Protein AF-A0A839JWJ7-F1 (afdb_monomer)

Sequence (108 aa):
MMNTIVTEKMMPFKELEKKIFDYVCEMGRIMTQVILESYDEQLQETRNKKELRCKGTRQTTIKTIMGEVEYSRNVYETKDESGRKAWVYLLDHLRCKEKAIERLQSRK

Radius of gyration: 23.2 Å; Cα contacts (8 Å, |Δi|>4): 96; chains: 1; bounding box: 58×42×74 Å

Nearest PDB structures (foldseek):
  4ijx-assembly3_A  TM=3.969E-01  e=1.322E+00  Homo sapiens
  7ssl-assembly1_J  TM=4.665E-01  e=1.698E+00  Escherichia coli K-12
  2kig-assembly1_A  TM=5.357E-01  e=4.073E+00  Mus musculus
  4rnd-assembly1_C  TM=2.280E-01  e=1.924E+00  Saccharomyces cerevisiae S288C
  8t9s-assembly1_A  TM=2.332E-01  e=2.048E+00  Mycobacterium phage Phaedrus

pLDDT: mean 73.03, std 16.01, range [35.25, 90.69]

Mean predicted aligned error: 12.22 Å

Foldseek 3Di:
DCPPPPPPVPPPVVVVVVVVLLVVLVVVLVVVQVVLQVVLVVCVVPDDCVFWPWDDKDWDWDQDPSGIHIHIHTWTWGADPVRDTDIDGVSVVVVVVVVVVVVVVVVD

Structure (mmCIF, N/CA/C/O backbone):
data_AF-A0A839JWJ7-F1
#
_entry.id   AF-A0A839JWJ7-F1
#
loop_
_atom_site.group_PDB
_atom_site.id
_atom_site.type_symbol
_atom_site.label_atom_id
_atom_site.label_alt_id
_atom_site.label_comp_id
_atom_site.label_asym_id
_atom_site.label_entity_id
_atom_site.label_seq_id
_atom_site.pdbx_PDB_ins_code
_atom_site.Cartn_x
_atom_site.Cartn_y
_atom_site.Cartn_z
_atom_site.occupancy
_atom_site.B_iso_or_equiv
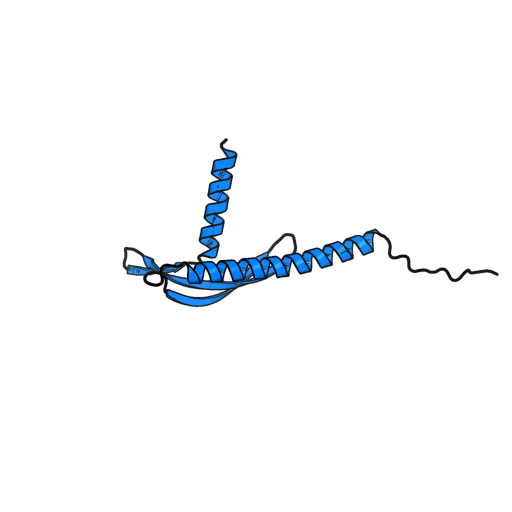_atom_site.auth_seq_id
_atom_site.auth_comp_id
_atom_site.auth_asym_id
_atom_site.auth_atom_id
_atom_site.pdbx_PDB_model_num
ATOM 1 N N . MET A 1 1 ? 35.246 -9.110 -52.305 1.00 43.81 1 MET A N 1
ATOM 2 C CA . MET A 1 1 ? 35.081 -9.749 -50.984 1.00 43.81 1 MET A CA 1
ATOM 3 C C . MET A 1 1 ? 35.648 -8.815 -49.939 1.00 43.81 1 MET A C 1
ATOM 5 O O . MET A 1 1 ? 36.830 -8.533 -50.009 1.00 43.81 1 MET A O 1
ATOM 9 N N . MET A 1 2 ? 34.798 -8.324 -49.044 1.00 36.56 2 MET A N 1
ATOM 10 C CA . MET A 1 2 ? 35.084 -7.961 -47.650 1.00 36.56 2 MET A CA 1
ATOM 11 C C . MET A 1 2 ? 33.718 -7.579 -47.080 1.00 36.56 2 MET A C 1
ATOM 13 O O . MET A 1 2 ? 33.371 -6.413 -46.945 1.00 36.56 2 MET A O 1
ATOM 17 N N . ASN A 1 3 ? 32.895 -8.604 -46.848 1.00 44.03 3 ASN A N 1
ATOM 18 C CA . ASN A 1 3 ? 31.740 -8.473 -45.973 1.00 44.03 3 ASN A CA 1
ATOM 19 C C . ASN A 1 3 ? 32.332 -8.374 -44.573 1.00 44.03 3 ASN A C 1
ATOM 21 O O . ASN A 1 3 ? 32.542 -9.389 -43.912 1.00 44.03 3 ASN A O 1
ATOM 25 N N . THR A 1 4 ? 32.752 -7.169 -44.194 1.00 48.03 4 THR A N 1
ATOM 26 C CA . THR A 1 4 ? 33.286 -6.907 -42.869 1.00 48.03 4 THR A CA 1
ATOM 27 C C . THR A 1 4 ? 32.172 -7.199 -41.885 1.00 48.03 4 THR A C 1
ATOM 29 O O . THR A 1 4 ? 31.104 -6.590 -41.890 1.00 48.03 4 THR A O 1
ATOM 32 N N . ILE A 1 5 ? 32.456 -8.218 -41.093 1.00 53.16 5 ILE A N 1
ATOM 33 C CA . ILE A 1 5 ? 31.709 -8.780 -39.984 1.00 53.16 5 ILE A CA 1
ATOM 34 C C . ILE A 1 5 ? 31.651 -7.720 -38.876 1.00 53.16 5 ILE A C 1
ATOM 36 O O . ILE A 1 5 ? 32.275 -7.840 -37.834 1.00 53.16 5 ILE A O 1
ATOM 40 N N . VAL A 1 6 ? 30.949 -6.622 -39.135 1.00 47.50 6 VAL A N 1
ATOM 41 C CA . VAL A 1 6 ? 30.579 -5.626 -38.127 1.00 47.50 6 VAL A CA 1
ATOM 42 C C . VAL A 1 6 ? 29.071 -5.444 -38.205 1.00 47.50 6 VAL A C 1
ATOM 44 O O . VAL A 1 6 ? 28.525 -4.350 -38.204 1.00 47.50 6 VAL A O 1
ATOM 47 N N . THR A 1 7 ? 28.355 -6.566 -38.235 1.00 45.56 7 THR A N 1
ATOM 48 C CA . THR A 1 7 ? 27.030 -6.646 -37.619 1.00 45.56 7 THR A CA 1
ATOM 49 C C . THR A 1 7 ? 27.208 -6.603 -36.102 1.00 45.56 7 THR A C 1
ATOM 51 O O . THR A 1 7 ? 26.799 -7.517 -35.385 1.00 45.56 7 THR A O 1
ATOM 54 N N . GLU A 1 8 ? 27.861 -5.557 -35.594 1.00 51.94 8 GLU A N 1
ATOM 55 C CA . GLU A 1 8 ? 27.608 -5.117 -34.237 1.00 51.94 8 GLU A CA 1
ATOM 56 C C . GLU A 1 8 ? 26.129 -4.757 -34.238 1.00 51.94 8 GLU A C 1
ATOM 58 O O . GLU A 1 8 ? 25.700 -3.807 -34.891 1.00 51.94 8 GLU A O 1
ATOM 63 N N . LYS A 1 9 ? 25.324 -5.598 -33.587 1.00 58.56 9 LYS A N 1
ATOM 64 C CA . LYS A 1 9 ? 23.952 -5.287 -33.196 1.00 58.56 9 LYS A CA 1
ATOM 65 C C . LYS A 1 9 ? 24.014 -4.077 -32.269 1.00 58.56 9 LYS A C 1
ATOM 67 O O . LYS A 1 9 ? 23.924 -4.206 -31.052 1.00 58.56 9 LYS A O 1
ATOM 72 N N . MET A 1 10 ? 24.244 -2.908 -32.847 1.00 57.22 10 MET A N 1
ATOM 73 C CA . MET A 1 10 ? 24.211 -1.636 -32.169 1.00 57.22 10 MET A CA 1
ATOM 74 C C . MET A 1 10 ? 22.745 -1.446 -31.822 1.00 57.22 10 MET A C 1
ATOM 76 O O . MET A 1 10 ? 21.931 -1.142 -32.695 1.00 57.22 10 MET A O 1
ATOM 80 N N . MET A 1 11 ? 22.376 -1.778 -30.581 1.00 60.56 11 MET A N 1
ATOM 81 C CA . MET A 1 11 ? 20.998 -1.600 -30.152 1.00 60.56 11 MET A CA 1
ATOM 82 C C . MET A 1 11 ? 20.641 -0.134 -30.398 1.00 60.56 11 MET A C 1
ATOM 84 O O . MET A 1 11 ? 21.361 0.748 -29.917 1.00 60.56 11 MET A O 1
ATOM 88 N N . PRO A 1 12 ? 19.587 0.148 -31.178 1.00 78.88 12 PRO A N 1
ATOM 89 C CA . PRO A 1 12 ? 19.226 1.517 -31.484 1.00 78.88 12 PRO A CA 1
ATOM 90 C C . PRO A 1 12 ? 18.956 2.247 -30.168 1.00 78.88 12 PRO A C 1
ATOM 92 O O . PRO A 1 12 ? 18.326 1.699 -29.265 1.00 78.88 12 PRO A O 1
ATOM 95 N N . PHE A 1 13 ? 19.417 3.493 -30.055 1.00 77.44 13 PHE A N 1
ATOM 96 C CA . PHE A 1 13 ? 19.322 4.279 -28.818 1.00 77.44 13 PHE A CA 1
ATOM 97 C C . PHE A 1 13 ? 17.896 4.307 -28.231 1.00 77.44 13 PHE A C 1
ATOM 99 O O . PHE A 1 13 ? 17.723 4.241 -27.022 1.00 77.44 13 PHE A O 1
ATOM 106 N N . LYS A 1 14 ? 16.868 4.273 -29.091 1.00 80.25 14 LYS A N 1
ATOM 107 C CA . LYS A 1 14 ? 15.449 4.172 -28.705 1.00 80.25 14 LYS A CA 1
ATOM 108 C C . LYS A 1 14 ? 15.088 2.885 -27.949 1.00 80.25 14 LYS A C 1
ATOM 110 O O . LYS A 1 14 ? 14.199 2.904 -27.107 1.00 80.25 14 LYS A O 1
ATOM 115 N N . GLU A 1 15 ? 15.716 1.755 -28.265 1.00 85.00 15 GLU A N 1
ATOM 116 C CA . GLU A 1 15 ? 15.510 0.500 -27.526 1.00 85.00 15 GLU A CA 1
ATOM 117 C C . GLU A 1 15 ? 16.229 0.521 -26.181 1.00 85.00 15 GLU A C 1
ATOM 119 O O . GLU A 1 15 ?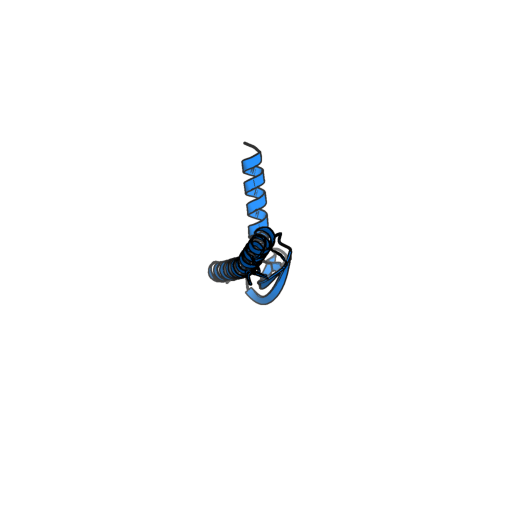 15.701 0.013 -25.194 1.00 85.00 15 GLU A O 1
ATOM 124 N N . LEU A 1 16 ? 17.414 1.130 -26.133 1.00 85.19 16 LEU A N 1
ATOM 125 C CA . LEU A 1 16 ? 18.149 1.332 -24.890 1.00 85.19 16 LEU A CA 1
ATOM 126 C C . LEU A 1 16 ? 17.381 2.267 -23.942 1.00 85.19 16 LEU A C 1
ATOM 128 O O . LEU A 1 16 ? 17.216 1.937 -22.773 1.00 85.19 16 LEU A O 1
ATOM 132 N N . GLU A 1 17 ? 16.831 3.366 -24.456 1.00 84.94 17 GLU A N 1
ATOM 133 C CA . GLU A 1 17 ? 15.989 4.298 -23.700 1.00 84.94 17 GLU A CA 1
ATOM 134 C C . GLU A 1 17 ? 14.737 3.616 -23.133 1.00 84.94 17 GLU A C 1
ATOM 136 O O . GLU A 1 17 ? 14.456 3.757 -21.945 1.00 84.94 17 GLU A O 1
ATOM 141 N N . LYS A 1 18 ? 14.028 2.809 -23.937 1.00 88.81 18 LYS A N 1
ATOM 142 C CA . LYS A 1 18 ? 12.877 2.026 -23.456 1.00 88.81 18 LYS A CA 1
ATOM 143 C C . LYS A 1 18 ? 13.260 1.067 -22.334 1.00 88.81 18 LYS A C 1
ATOM 145 O O . LYS A 1 18 ? 12.590 1.045 -21.313 1.00 88.81 18 LYS A O 1
ATOM 150 N N . LYS A 1 19 ? 14.368 0.333 -22.481 1.00 88.62 19 LYS A N 1
ATOM 151 C CA . LYS A 1 19 ? 14.848 -0.583 -21.434 1.00 88.62 19 LYS A CA 1
ATOM 152 C C . LYS A 1 19 ? 15.211 0.147 -20.144 1.00 88.62 19 LYS A C 1
ATOM 154 O O . LYS A 1 19 ? 14.903 -0.345 -19.065 1.00 88.62 19 LYS A O 1
ATOM 159 N N . ILE A 1 20 ? 15.852 1.312 -20.245 1.00 89.00 20 ILE A N 1
ATOM 160 C CA . ILE A 1 20 ? 16.158 2.145 -19.076 1.00 89.00 20 ILE A CA 1
ATOM 161 C C . ILE A 1 20 ? 14.863 2.634 -18.426 1.00 89.00 20 ILE A C 1
ATOM 163 O O . ILE A 1 20 ? 14.731 2.559 -17.208 1.00 89.00 20 ILE A O 1
ATOM 167 N N . PHE A 1 21 ? 13.899 3.100 -19.220 1.00 88.69 21 PHE A N 1
ATOM 168 C CA . PHE A 1 21 ? 12.611 3.562 -18.715 1.00 88.69 21 PHE A CA 1
ATOM 169 C C . PHE A 1 21 ? 11.836 2.447 -18.005 1.00 88.69 21 PHE A C 1
ATOM 171 O O . PHE A 1 21 ? 11.351 2.664 -16.895 1.00 88.69 21 PHE A O 1
ATOM 178 N N . ASP A 1 22 ? 11.765 1.256 -18.601 1.00 89.81 22 ASP A N 1
ATOM 179 C CA . ASP A 1 22 ? 11.103 0.091 -18.010 1.00 89.81 22 ASP A CA 1
ATOM 180 C C . ASP A 1 22 ? 11.763 -0.288 -16.677 1.00 89.81 22 ASP A C 1
ATOM 182 O O . ASP A 1 22 ? 11.072 -0.456 -15.673 1.00 89.81 22 ASP A O 1
ATOM 186 N N . TYR A 1 23 ? 13.098 -0.302 -16.629 1.00 90.69 23 TYR A N 1
ATOM 187 C CA . TYR A 1 23 ? 13.854 -0.579 -15.407 1.00 90.69 23 TYR A CA 1
ATOM 188 C C . TYR A 1 23 ? 13.601 0.464 -14.308 1.00 90.69 23 TYR A C 1
ATOM 190 O O . TYR A 1 23 ? 13.392 0.123 -13.143 1.00 90.69 23 TYR A O 1
ATOM 198 N N . VAL A 1 24 ? 13.568 1.752 -14.662 1.00 90.25 24 VAL A N 1
ATOM 199 C CA . VAL A 1 24 ? 13.234 2.827 -13.713 1.00 90.25 24 VAL A CA 1
ATOM 200 C C . VAL A 1 24 ? 11.789 2.701 -13.233 1.00 90.25 24 VAL A C 1
ATOM 202 O O . VAL A 1 24 ? 11.528 2.905 -12.050 1.00 90.25 24 VAL A O 1
ATOM 205 N N . CYS A 1 25 ? 10.852 2.330 -14.108 1.00 89.56 25 CYS A N 1
ATOM 206 C CA . CYS A 1 25 ? 9.461 2.102 -13.727 1.00 89.56 25 CYS A CA 1
ATOM 207 C C . CYS A 1 25 ? 9.319 0.920 -12.766 1.00 89.56 25 CYS A C 1
ATOM 209 O O . CYS A 1 25 ? 8.592 1.036 -11.782 1.00 89.56 25 CYS A O 1
ATOM 211 N N . GLU A 1 26 ? 10.023 -0.188 -12.997 1.00 89.75 26 GLU A N 1
ATOM 212 C CA . GLU A 1 26 ? 10.053 -1.331 -12.077 1.00 89.75 26 GLU A CA 1
ATOM 213 C C . GLU A 1 26 ? 10.596 -0.931 -10.702 1.00 89.75 26 GLU A C 1
ATOM 215 O O . GLU A 1 26 ? 9.942 -1.165 -9.682 1.00 89.75 26 GLU A O 1
ATOM 220 N N . MET A 1 27 ? 11.735 -0.236 -10.668 1.00 89.69 27 MET A N 1
ATOM 221 C CA . MET A 1 27 ? 12.306 0.282 -9.423 1.00 89.69 27 MET A CA 1
ATOM 222 C C . MET A 1 27 ? 11.363 1.269 -8.728 1.00 89.69 27 MET A C 1
ATOM 224 O O . MET A 1 27 ? 11.207 1.225 -7.508 1.00 89.69 27 MET A O 1
ATOM 228 N N . GLY A 1 28 ? 10.689 2.125 -9.496 1.00 87.62 28 GLY A N 1
ATOM 229 C CA . GLY A 1 28 ? 9.695 3.068 -8.998 1.00 87.62 28 GLY A CA 1
ATOM 230 C C . GLY A 1 28 ? 8.488 2.374 -8.367 1.00 87.62 28 GLY A C 1
ATOM 231 O O . GLY A 1 28 ? 8.027 2.807 -7.311 1.00 87.62 28 GLY A O 1
ATOM 232 N N . ARG A 1 29 ? 8.009 1.264 -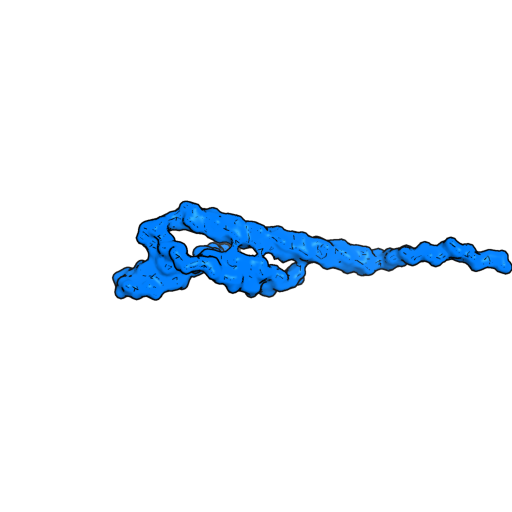8.946 1.00 89.00 29 ARG A N 1
ATOM 233 C CA . ARG A 1 29 ? 6.925 0.449 -8.365 1.00 89.00 29 ARG A CA 1
ATOM 234 C C . ARG A 1 29 ? 7.336 -0.147 -7.023 1.00 89.00 29 ARG A C 1
ATOM 236 O O . ARG A 1 29 ? 6.599 0.015 -6.053 1.00 89.00 29 ARG A O 1
ATOM 243 N N . ILE A 1 30 ? 8.517 -0.766 -6.957 1.00 88.75 30 ILE A N 1
ATOM 244 C CA . ILE A 1 30 ? 9.047 -1.367 -5.722 1.00 88.75 30 ILE A CA 1
ATOM 245 C C . ILE A 1 30 ? 9.227 -0.291 -4.649 1.00 88.75 30 ILE A C 1
ATOM 247 O O . ILE A 1 30 ? 8.768 -0.448 -3.521 1.00 88.75 30 ILE A O 1
ATOM 251 N N . MET A 1 31 ? 9.844 0.837 -5.003 1.00 88.50 31 MET A N 1
ATOM 252 C CA . MET A 1 31 ? 10.052 1.942 -4.072 1.00 88.50 31 MET A CA 1
ATOM 253 C C . MET A 1 31 ? 8.719 2.506 -3.567 1.00 88.50 31 MET A C 1
ATOM 255 O O . MET A 1 31 ? 8.571 2.743 -2.373 1.00 88.50 31 MET A O 1
ATOM 259 N N . THR A 1 32 ? 7.726 2.659 -4.446 1.00 85.38 32 THR A N 1
ATOM 260 C CA . THR A 1 32 ? 6.383 3.119 -4.064 1.00 85.38 32 THR A CA 1
ATOM 261 C C . THR A 1 32 ? 5.716 2.142 -3.099 1.00 85.38 32 THR A C 1
ATOM 263 O O . THR A 1 32 ? 5.147 2.580 -2.103 1.00 85.38 32 THR A O 1
ATOM 266 N N . GLN A 1 33 ? 5.812 0.833 -3.348 1.00 87.94 33 GLN A N 1
ATOM 267 C CA . GLN A 1 33 ? 5.298 -0.188 -2.435 1.00 87.94 33 GLN A CA 1
ATOM 268 C C . GLN A 1 33 ? 5.946 -0.072 -1.050 1.00 87.94 33 GLN A C 1
ATOM 270 O O . GLN A 1 33 ? 5.234 0.059 -0.058 1.00 87.94 33 GLN A O 1
ATOM 275 N N . VAL A 1 34 ? 7.282 -0.050 -0.983 1.00 87.94 34 VAL A N 1
ATOM 276 C CA . VAL A 1 34 ? 8.031 0.035 0.283 1.00 87.94 34 VAL A CA 1
ATOM 277 C C . VAL A 1 34 ? 7.693 1.317 1.042 1.00 87.94 34 VAL A C 1
ATOM 279 O O . VAL A 1 34 ? 7.488 1.297 2.255 1.00 87.94 34 VAL A O 1
ATOM 282 N N . ILE A 1 35 ? 7.594 2.445 0.339 1.00 86.81 35 ILE A N 1
ATOM 283 C CA . ILE A 1 35 ? 7.209 3.718 0.946 1.00 86.81 35 ILE A CA 1
ATOM 284 C C . ILE A 1 35 ? 5.785 3.626 1.513 1.00 86.81 35 ILE A C 1
ATOM 286 O O . ILE A 1 35 ? 5.565 4.020 2.654 1.00 86.81 35 ILE A O 1
ATOM 290 N N . LEU A 1 36 ? 4.823 3.072 0.769 1.00 85.06 36 LEU A N 1
ATOM 291 C CA . LEU A 1 36 ? 3.440 2.939 1.243 1.00 85.06 36 LEU A CA 1
ATOM 292 C C . LEU A 1 36 ? 3.329 2.013 2.460 1.00 85.06 36 LEU A C 1
ATOM 294 O O . LEU A 1 36 ? 2.620 2.350 3.406 1.00 85.06 36 LEU A O 1
ATOM 298 N N . GLU A 1 37 ? 4.031 0.880 2.450 1.00 85.19 37 GLU A N 1
ATOM 299 C CA . GLU A 1 37 ? 4.038 -0.076 3.562 1.00 85.19 37 GLU A CA 1
ATOM 300 C C . GLU A 1 37 ? 4.728 0.515 4.799 1.00 85.19 37 GLU A C 1
ATOM 302 O O . GLU A 1 37 ? 4.163 0.474 5.890 1.00 85.19 37 GLU A O 1
ATOM 307 N N . SER A 1 38 ? 5.877 1.177 4.636 1.00 84.56 38 SER A N 1
ATOM 308 C CA . SER A 1 38 ? 6.565 1.842 5.755 1.00 84.56 38 SER A CA 1
ATOM 309 C C . SER A 1 38 ? 5.765 3.010 6.343 1.00 84.56 38 SER A C 1
ATOM 311 O O . SER A 1 38 ? 5.759 3.203 7.559 1.00 84.56 38 SER A O 1
ATOM 313 N N . TYR A 1 39 ? 5.039 3.775 5.520 1.00 83.44 39 TYR A N 1
ATOM 314 C CA . TYR A 1 39 ? 4.102 4.780 6.026 1.00 83.44 39 TYR A CA 1
ATOM 315 C C . TYR A 1 39 ? 2.965 4.139 6.826 1.00 83.44 39 TYR A C 1
ATOM 317 O O . TYR A 1 39 ? 2.573 4.676 7.864 1.00 83.44 39 TYR A O 1
ATOM 325 N N . ASP A 1 40 ? 2.432 3.004 6.370 1.00 81.88 40 ASP A N 1
ATOM 326 C CA . ASP A 1 40 ? 1.379 2.279 7.081 1.00 81.88 40 ASP A CA 1
ATOM 327 C C . ASP A 1 40 ? 1.872 1.719 8.429 1.00 81.88 40 ASP A C 1
ATOM 329 O O . ASP A 1 40 ? 1.148 1.793 9.426 1.00 81.88 40 ASP A O 1
ATOM 333 N N . GLU A 1 41 ? 3.124 1.255 8.501 1.00 81.88 41 GLU A N 1
ATOM 334 C CA . GLU A 1 41 ? 3.790 0.850 9.747 1.00 81.88 41 GLU A CA 1
ATOM 335 C C . GLU A 1 41 ? 3.981 2.026 10.711 1.00 81.88 41 GLU A C 1
ATOM 337 O O . GLU A 1 41 ? 3.605 1.939 11.882 1.00 81.88 41 GLU A O 1
ATOM 342 N N . GLN A 1 42 ? 4.478 3.168 10.231 1.00 83.19 42 GLN A N 1
ATOM 343 C CA . GLN A 1 42 ? 4.617 4.372 11.059 1.00 83.19 42 GLN A CA 1
ATOM 344 C C . GLN A 1 42 ? 3.264 4.839 11.608 1.00 83.19 42 GLN A C 1
ATOM 346 O O . GLN A 1 42 ? 3.151 5.227 12.776 1.00 83.19 42 GLN A O 1
ATOM 351 N N . LEU A 1 43 ? 2.208 4.767 10.794 1.00 81.12 43 LEU A N 1
ATOM 352 C CA . LEU A 1 43 ? 0.837 5.027 11.231 1.00 81.12 43 LEU A CA 1
ATOM 353 C C . LEU A 1 43 ? 0.378 4.007 12.281 1.00 81.12 43 LEU A C 1
ATOM 355 O O . LEU A 1 43 ? -0.288 4.379 13.247 1.00 81.12 43 LEU A O 1
ATOM 359 N N . GLN A 1 44 ? 0.754 2.734 12.143 1.00 77.88 44 GLN A N 1
ATOM 360 C CA . GLN A 1 44 ? 0.460 1.695 13.129 1.00 77.88 44 GLN A CA 1
ATOM 361 C C . GLN A 1 44 ? 1.133 1.957 14.484 1.00 77.88 44 GLN A C 1
ATOM 363 O O . GLN A 1 44 ? 0.554 1.619 15.526 1.00 77.88 44 GLN A O 1
ATOM 368 N N . GLU A 1 45 ? 2.338 2.523 14.485 1.00 78.50 45 GLU A N 1
ATOM 369 C CA . GLU A 1 45 ? 3.080 2.864 15.700 1.00 78.50 45 GLU A CA 1
ATOM 370 C C . GLU A 1 45 ? 2.548 4.129 16.373 1.00 78.50 45 GLU A C 1
ATOM 372 O O . GLU A 1 45 ? 2.333 4.137 17.588 1.00 78.50 45 GLU A O 1
ATOM 377 N N . THR A 1 46 ? 2.285 5.173 15.584 1.00 75.38 46 THR A N 1
ATOM 378 C CA . THR A 1 46 ? 1.833 6.487 16.071 1.00 75.38 46 THR A CA 1
ATOM 379 C C . THR A 1 46 ? 0.341 6.547 16.402 1.00 75.38 46 THR A C 1
ATOM 381 O O . THR A 1 46 ? -0.107 7.500 17.043 1.00 75.38 46 THR A O 1
ATOM 384 N N . ARG A 1 47 ? -0.457 5.542 16.012 1.00 71.06 47 ARG A N 1
ATOM 385 C CA . ARG A 1 47 ? -1.901 5.525 16.294 1.00 71.06 47 ARG A CA 1
ATOM 386 C C . ARG A 1 47 ? -2.228 5.515 17.787 1.00 71.06 47 ARG A C 1
ATOM 388 O O . ARG A 1 47 ? -1.549 4.908 18.620 1.00 71.06 47 ARG A O 1
ATOM 395 N N . ASN A 1 48 ? -3.419 6.024 18.090 1.00 73.31 48 ASN A N 1
ATOM 396 C CA . ASN A 1 48 ? -4.038 5.851 19.393 1.00 73.31 48 ASN A CA 1
ATOM 397 C C . ASN A 1 48 ? -4.546 4.404 19.571 1.00 73.31 48 ASN A C 1
ATOM 399 O O . ASN A 1 48 ? -5.662 4.063 19.175 1.00 73.31 48 ASN A O 1
ATOM 403 N N . LYS A 1 49 ? -3.727 3.536 20.183 1.00 71.50 49 LYS A N 1
ATOM 404 C CA . LYS A 1 49 ? -4.028 2.103 20.411 1.00 71.50 49 LYS A CA 1
ATOM 405 C C . LYS A 1 49 ? -5.313 1.852 21.218 1.00 71.50 49 LYS A C 1
ATOM 407 O O . LYS A 1 49 ? -5.833 0.740 21.185 1.00 71.50 49 LYS A O 1
ATOM 412 N N . LYS A 1 50 ? -5.813 2.859 21.946 1.00 69.31 50 LYS A N 1
ATOM 413 C CA . LYS A 1 50 ? -7.061 2.775 22.723 1.00 69.31 50 LYS A CA 1
ATOM 414 C C . LYS A 1 50 ? -8.311 2.843 21.844 1.00 69.31 50 LYS A C 1
ATOM 416 O O . LYS A 1 50 ? -9.309 2.208 22.167 1.00 69.31 50 LYS A O 1
ATOM 421 N N . GLU A 1 51 ? -8.244 3.590 20.747 1.00 69.69 51 GLU A N 1
ATOM 422 C CA . GLU A 1 51 ? -9.389 3.864 19.872 1.00 69.69 51 GLU A CA 1
ATOM 423 C C . GLU A 1 51 ? -9.328 3.049 18.578 1.00 69.69 51 GLU A C 1
ATOM 425 O O . GLU A 1 51 ? -10.359 2.612 18.076 1.00 69.69 51 GLU A O 1
ATOM 430 N N . LEU A 1 52 ? -8.119 2.785 18.067 1.00 71.19 52 LEU A N 1
ATOM 431 C CA . LEU A 1 52 ? -7.896 2.145 16.771 1.00 71.19 52 LEU A CA 1
ATOM 432 C C . LEU A 1 52 ? -7.336 0.731 16.934 1.00 71.19 52 LEU A C 1
ATOM 434 O O . LEU A 1 52 ? -6.117 0.522 16.978 1.00 71.19 52 LEU A O 1
ATOM 438 N N . ARG A 1 53 ? -8.223 -0.270 16.969 1.00 76.06 53 ARG A N 1
ATOM 439 C CA . ARG A 1 53 ? -7.827 -1.682 17.066 1.00 76.06 53 ARG A CA 1
ATOM 440 C C . ARG A 1 53 ? -7.458 -2.233 15.686 1.00 76.06 53 ARG A C 1
ATOM 442 O O . ARG A 1 53 ? -8.269 -2.191 14.765 1.00 76.06 53 ARG A O 1
ATOM 449 N N . CYS A 1 54 ? -6.252 -2.795 15.543 1.00 77.50 54 CYS A N 1
ATOM 450 C CA . CYS A 1 54 ? -5.868 -3.522 14.321 1.00 77.50 54 CYS A CA 1
ATOM 451 C C . CYS A 1 54 ? -6.736 -4.767 14.170 1.00 77.50 54 CYS A C 1
ATOM 453 O O . CYS A 1 54 ? -6.846 -5.561 15.108 1.00 77.50 54 CYS A O 1
ATOM 455 N N . LYS A 1 55 ? -7.309 -4.949 12.984 1.00 80.00 55 LYS A N 1
ATOM 456 C CA . LYS A 1 55 ? -8.154 -6.104 12.670 1.00 80.00 55 LYS A CA 1
ATOM 457 C C . LYS A 1 55 ? -7.566 -7.025 11.611 1.00 80.00 55 LYS A C 1
ATOM 459 O O . LYS A 1 55 ? -7.947 -8.191 11.579 1.00 80.00 55 LYS A O 1
ATOM 464 N N . GLY A 1 56 ? -6.629 -6.528 10.812 1.00 81.25 56 GLY A N 1
ATOM 465 C CA . GLY A 1 56 ? -5.873 -7.314 9.847 1.00 81.25 56 GLY A CA 1
ATOM 466 C C . GLY A 1 56 ? -5.240 -6.434 8.778 1.00 81.25 56 GLY A C 1
ATOM 467 O O . GLY A 1 56 ? -5.423 -5.215 8.775 1.00 81.25 56 GLY A O 1
ATOM 468 N N . THR A 1 57 ? -4.531 -7.080 7.865 1.00 83.38 57 THR A N 1
ATOM 469 C CA . THR A 1 57 ? -3.984 -6.479 6.652 1.00 83.38 57 THR A CA 1
ATOM 470 C C . THR A 1 57 ? -4.900 -6.777 5.470 1.00 83.38 57 THR A C 1
ATOM 472 O O . THR A 1 57 ? -5.576 -7.807 5.416 1.00 83.38 57 THR A O 1
ATOM 475 N N . ARG A 1 58 ? -4.951 -5.857 4.510 1.00 85.06 58 ARG A N 1
ATOM 476 C CA . ARG A 1 58 ? -5.665 -6.030 3.249 1.00 85.06 58 ARG A CA 1
ATOM 477 C C . ARG A 1 58 ? -4.753 -5.616 2.107 1.00 85.06 58 ARG A C 1
ATOM 479 O O . ARG A 1 58 ? -4.190 -4.525 2.135 1.00 85.06 58 ARG A O 1
ATOM 486 N N . GLN A 1 59 ? -4.644 -6.470 1.097 1.00 86.38 59 GLN A N 1
ATOM 487 C CA . GLN A 1 59 ? -3.926 -6.136 -0.129 1.00 86.38 59 GLN A CA 1
ATOM 488 C C . GLN A 1 59 ? -4.751 -5.164 -0.973 1.00 86.38 59 GLN A C 1
ATOM 490 O O . GLN A 1 59 ? -5.985 -5.227 -1.015 1.00 86.38 59 GLN A O 1
ATOM 495 N N . THR A 1 60 ? -4.087 -4.199 -1.593 1.00 84.88 60 THR A N 1
ATOM 496 C CA . THR A 1 60 ? -4.705 -3.222 -2.488 1.00 84.88 60 THR A CA 1
ATOM 497 C C . THR A 1 60 ? -3.750 -2.917 -3.632 1.00 84.88 60 THR A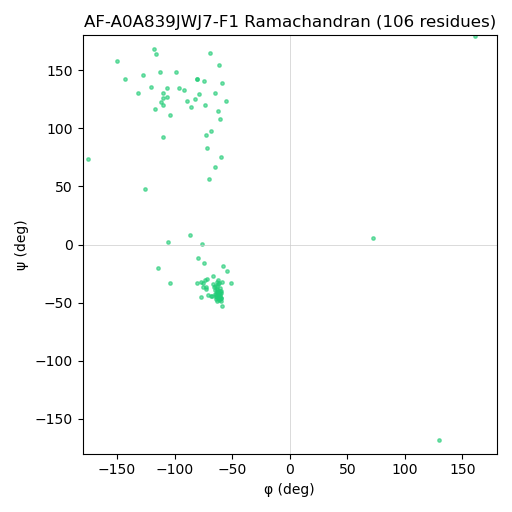 C 1
ATOM 499 O O . THR A 1 60 ? -2.543 -2.825 -3.436 1.00 84.88 60 THR A O 1
ATOM 502 N N . THR A 1 61 ? -4.312 -2.733 -4.822 1.00 86.75 61 THR A N 1
ATOM 503 C CA . THR A 1 61 ? -3.559 -2.390 -6.028 1.00 86.75 61 THR A CA 1
ATOM 504 C C . THR A 1 61 ? -3.872 -0.950 -6.418 1.00 86.75 61 THR A C 1
ATOM 506 O O . THR A 1 61 ? -5.042 -0.585 -6.566 1.00 86.75 61 THR A O 1
ATOM 509 N N . ILE A 1 62 ? -2.843 -0.117 -6.587 1.00 85.00 62 ILE A N 1
ATOM 510 C CA . ILE A 1 62 ? -2.977 1.238 -7.138 1.00 85.00 62 ILE A CA 1
ATOM 511 C C . ILE A 1 62 ? -2.427 1.251 -8.557 1.00 85.00 62 ILE A C 1
ATOM 513 O O . ILE A 1 62 ? -1.330 0.768 -8.827 1.00 85.00 62 ILE A O 1
ATOM 517 N N . LYS A 1 63 ? -3.179 1.873 -9.465 1.00 84.81 63 LYS A N 1
ATOM 518 C CA . LYS A 1 63 ? -2.710 2.157 -10.820 1.00 84.81 63 LYS A CA 1
ATOM 519 C C . LYS A 1 63 ? -1.938 3.472 -10.816 1.00 84.81 63 LYS A C 1
ATOM 521 O O . LYS A 1 63 ? -2.502 4.514 -10.479 1.00 84.81 63 LYS A O 1
ATOM 526 N N . THR A 1 64 ? -0.661 3.420 -11.174 1.00 82.38 64 THR A N 1
ATOM 527 C CA . THR A 1 64 ? 0.213 4.591 -11.317 1.00 82.38 64 THR A CA 1
ATOM 528 C C . THR A 1 64 ? 0.699 4.716 -12.759 1.00 82.38 64 THR A C 1
ATOM 530 O O . THR A 1 64 ? 0.564 3.784 -13.549 1.00 82.38 64 THR A O 1
ATOM 533 N N . ILE A 1 65 ? 1.296 5.860 -13.104 1.00 82.00 65 ILE A N 1
ATOM 534 C CA . ILE A 1 65 ? 1.912 6.083 -14.425 1.00 82.00 65 ILE A CA 1
ATOM 535 C C . ILE A 1 65 ? 3.055 5.085 -14.668 1.00 82.00 65 ILE A C 1
ATOM 537 O O . ILE A 1 65 ? 3.253 4.631 -15.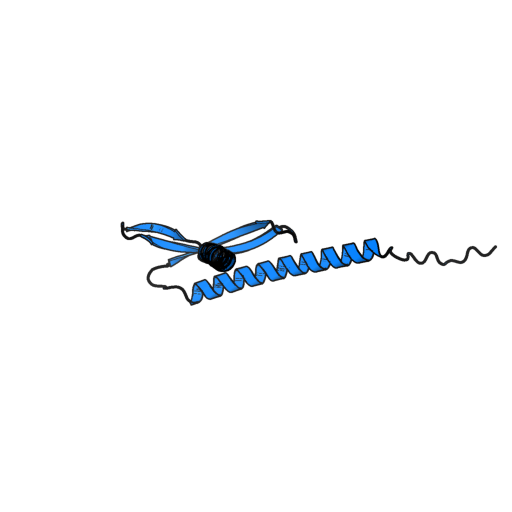789 1.00 82.00 65 ILE A O 1
ATOM 541 N N . MET A 1 66 ? 3.765 4.701 -13.603 1.00 77.06 66 MET A N 1
ATOM 542 C CA . MET A 1 66 ? 4.839 3.708 -13.653 1.00 77.06 66 MET A CA 1
ATOM 543 C C . MET A 1 66 ? 4.300 2.281 -13.807 1.00 77.06 66 MET A C 1
ATOM 545 O O . MET A 1 66 ? 5.057 1.387 -14.169 1.00 77.06 66 MET A O 1
ATOM 549 N N . GLY A 1 67 ? 3.007 2.054 -13.553 1.00 84.75 67 GLY A N 1
ATOM 550 C CA . GLY A 1 67 ? 2.298 0.777 -13.654 1.00 84.75 67 GLY A CA 1
ATOM 551 C C . GLY A 1 67 ? 1.492 0.434 -12.401 1.00 84.75 67 GLY A C 1
ATOM 552 O O . GLY A 1 67 ? 1.265 1.279 -11.531 1.00 84.75 67 GLY A O 1
ATOM 553 N N . GLU A 1 68 ? 1.016 -0.806 -12.320 1.00 87.81 68 GLU A N 1
ATOM 554 C CA . GLU A 1 68 ? 0.253 -1.286 -11.166 1.00 87.81 68 GLU A CA 1
ATOM 555 C C . GLU A 1 68 ? 1.200 -1.622 -10.008 1.00 87.81 68 GLU A C 1
ATOM 557 O O . GLU A 1 68 ? 2.202 -2.312 -10.191 1.00 87.81 68 GLU A O 1
ATOM 562 N N . VAL A 1 69 ? 0.893 -1.082 -8.828 1.00 87.81 69 VAL A N 1
ATOM 563 C CA . VAL A 1 69 ? 1.640 -1.314 -7.589 1.00 87.81 69 VAL A CA 1
ATOM 564 C C . VAL A 1 69 ? 0.712 -2.002 -6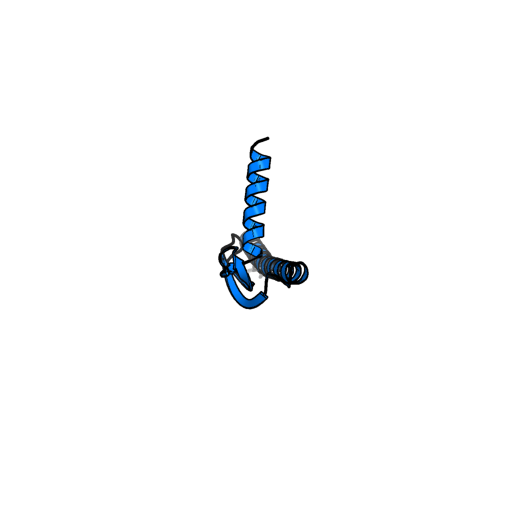.605 1.00 87.81 69 VAL A C 1
ATOM 566 O O . VAL A 1 69 ? -0.309 -1.436 -6.202 1.00 87.81 69 VAL A O 1
ATOM 569 N N . GLU A 1 70 ? 1.066 -3.225 -6.233 1.00 88.50 70 GLU A N 1
ATOM 570 C CA . GLU A 1 70 ? 0.397 -3.987 -5.186 1.00 88.50 70 GLU A CA 1
ATOM 571 C C . GLU A 1 70 ? 1.099 -3.735 -3.859 1.00 88.50 70 GLU A C 1
ATOM 573 O O . GLU A 1 70 ? 2.323 -3.759 -3.783 1.00 88.50 70 GLU A O 1
ATOM 578 N N . TYR A 1 71 ? 0.328 -3.462 -2.813 1.00 86.00 71 TYR A N 1
ATOM 579 C CA . TYR A 1 71 ? 0.872 -3.243 -1.479 1.00 86.00 71 TYR A CA 1
ATOM 580 C C . TYR A 1 71 ? -0.136 -3.669 -0.414 1.00 86.00 71 TYR A C 1
ATOM 582 O O . TYR A 1 71 ? -1.352 -3.750 -0.652 1.00 86.00 71 TYR A O 1
ATOM 590 N N . SER A 1 72 ? 0.375 -3.956 0.779 1.00 84.19 72 SER A N 1
ATOM 591 C CA . SER A 1 72 ? -0.449 -4.318 1.931 1.00 84.19 72 SER A CA 1
ATOM 592 C C . SER A 1 72 ? -0.720 -3.097 2.805 1.00 84.19 72 SER A C 1
ATOM 594 O O . SER A 1 72 ? 0.182 -2.328 3.108 1.00 84.19 72 SER A O 1
ATOM 596 N N . ARG A 1 73 ? -1.971 -2.919 3.239 1.00 83.31 73 ARG A N 1
ATOM 597 C CA . ARG A 1 73 ? -2.352 -1.863 4.191 1.00 83.31 73 ARG A CA 1
ATOM 598 C C . ARG A 1 73 ? -3.125 -2.422 5.372 1.00 83.31 73 ARG A C 1
ATOM 600 O O . ARG A 1 73 ? -3.917 -3.354 5.217 1.00 83.31 73 ARG A O 1
ATOM 607 N N . ASN A 1 74 ? -2.936 -1.839 6.545 1.00 81.88 74 ASN A N 1
ATOM 608 C CA . ASN A 1 74 ? -3.637 -2.229 7.754 1.00 81.88 74 ASN A CA 1
ATOM 609 C C . ASN A 1 74 ? -5.047 -1.637 7.814 1.00 81.88 74 ASN A C 1
ATOM 611 O O . ASN A 1 74 ? -5.305 -0.491 7.435 1.00 81.88 74 ASN A O 1
ATOM 615 N N . VAL A 1 75 ? -5.973 -2.439 8.336 1.00 81.75 75 VAL A N 1
ATOM 616 C CA . VAL A 1 75 ? -7.359 -2.042 8.576 1.00 81.75 75 VAL A CA 1
ATOM 617 C C . VAL A 1 75 ? -7.583 -1.860 10.068 1.00 81.75 75 VAL A C 1
ATOM 619 O O . VA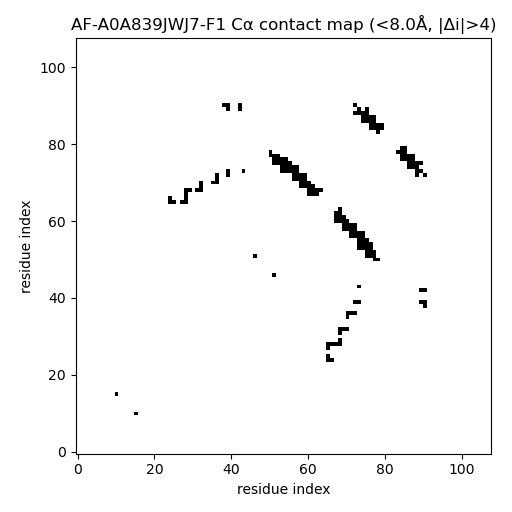L A 1 75 ? -7.340 -2.770 10.875 1.00 81.75 75 VAL A O 1
ATOM 622 N N . TYR A 1 76 ? -8.098 -0.687 10.422 1.00 81.25 76 TYR A N 1
ATOM 623 C CA . TYR A 1 76 ? -8.353 -0.299 11.799 1.00 81.25 76 TYR A CA 1
ATOM 624 C C . TYR A 1 76 ? -9.856 -0.248 12.064 1.00 81.25 76 TYR A C 1
ATOM 626 O O . TYR A 1 76 ? -10.613 0.347 11.300 1.00 81.25 76 TYR A O 1
ATOM 634 N N . GLU A 1 77 ? -10.289 -0.885 13.149 1.00 78.94 77 GLU A N 1
ATOM 635 C CA . GLU A 1 77 ? -11.642 -0.736 13.685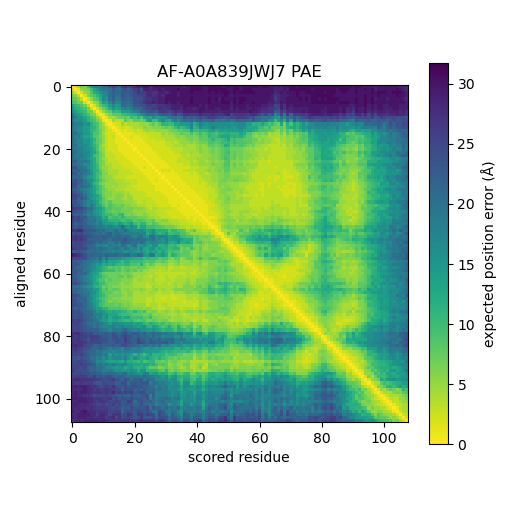 1.00 78.94 77 GLU A CA 1
ATOM 636 C C . GLU A 1 77 ? -11.626 0.435 14.677 1.00 78.94 77 GLU A C 1
ATOM 638 O O . GLU A 1 77 ? -10.839 0.423 15.628 1.00 78.94 77 GLU A O 1
ATOM 643 N N . THR A 1 78 ? -12.485 1.427 14.450 1.00 78.56 78 THR A N 1
ATOM 644 C CA . THR A 1 78 ? -12.792 2.510 15.394 1.00 78.56 78 THR A CA 1
ATOM 645 C C . THR A 1 78 ? -14.260 2.439 15.808 1.00 78.56 78 THR A C 1
ATOM 647 O O . THR A 1 78 ? -15.070 1.754 15.174 1.00 78.56 78 THR A O 1
ATOM 650 N N . LYS A 1 79 ? -14.620 3.129 16.888 1.00 75.94 79 LYS A N 1
ATOM 651 C CA . LYS A 1 79 ? -16.013 3.323 17.295 1.00 75.94 79 LYS A CA 1
ATOM 652 C C . LYS A 1 79 ? -16.369 4.790 17.112 1.00 75.94 79 LYS A C 1
ATOM 654 O O . LYS A 1 79 ? -15.717 5.641 17.704 1.00 75.94 79 LYS A O 1
ATOM 659 N N . ASP A 1 80 ? -17.399 5.062 16.319 1.00 71.56 80 ASP A N 1
ATOM 660 C CA . ASP A 1 80 ? -17.970 6.409 16.236 1.00 71.56 80 ASP A CA 1
ATOM 661 C C . ASP A 1 80 ? -18.696 6.778 17.537 1.00 71.56 80 ASP A C 1
ATOM 663 O O . ASP A 1 80 ? -19.058 5.903 18.328 1.00 71.56 80 ASP A O 1
ATOM 667 N N . GLU A 1 81 ? -18.987 8.068 17.726 1.00 64.94 81 GLU A N 1
ATOM 668 C CA . GLU A 1 81 ? -19.714 8.618 18.886 1.00 64.94 81 GLU A CA 1
ATOM 669 C C . GLU A 1 81 ? -21.081 7.941 19.127 1.00 64.94 81 GLU A C 1
ATOM 671 O O . GLU A 1 81 ? -21.583 7.903 20.245 1.00 64.94 81 GLU A O 1
ATOM 676 N N . SER A 1 82 ? -21.662 7.322 18.092 1.00 70.56 82 SER A N 1
ATOM 677 C CA . SER A 1 82 ? -22.892 6.515 18.173 1.00 70.56 82 SER A CA 1
ATOM 678 C C . SER A 1 82 ? -22.666 5.036 18.546 1.00 70.56 82 SER A C 1
ATOM 680 O O . SER A 1 82 ? -23.578 4.219 18.424 1.00 70.56 82 SER A O 1
ATOM 682 N N . GLY A 1 83 ? -21.448 4.642 18.931 1.00 68.69 83 GLY A N 1
ATOM 683 C CA . GLY A 1 83 ? -21.086 3.276 19.334 1.00 68.69 83 GLY A CA 1
ATOM 684 C C . GLY A 1 83 ? -21.013 2.251 18.194 1.00 68.69 83 GLY A C 1
ATOM 685 O O . GLY A 1 83 ? -20.807 1.061 18.448 1.00 68.69 83 GLY A O 1
ATOM 686 N N . ARG A 1 84 ? -21.170 2.682 16.936 1.00 73.31 84 ARG A N 1
ATOM 687 C CA . ARG A 1 84 ? -21.081 1.812 15.756 1.00 73.31 84 ARG A CA 1
ATOM 688 C C . ARG A 1 84 ? -19.623 1.561 15.387 1.00 73.31 84 ARG A C 1
ATOM 690 O O . ARG A 1 84 ? -18.784 2.451 15.484 1.00 73.31 84 ARG A O 1
ATOM 697 N N . LYS A 1 85 ? -19.337 0.334 14.952 1.00 76.19 85 LYS A N 1
ATOM 698 C CA . LYS A 1 85 ? -18.017 -0.060 14.453 1.00 76.19 85 LYS A CA 1
ATOM 699 C C . LYS A 1 85 ? -17.796 0.534 13.067 1.00 76.19 85 LYS A C 1
ATOM 701 O O . LYS A 1 85 ? -18.543 0.210 1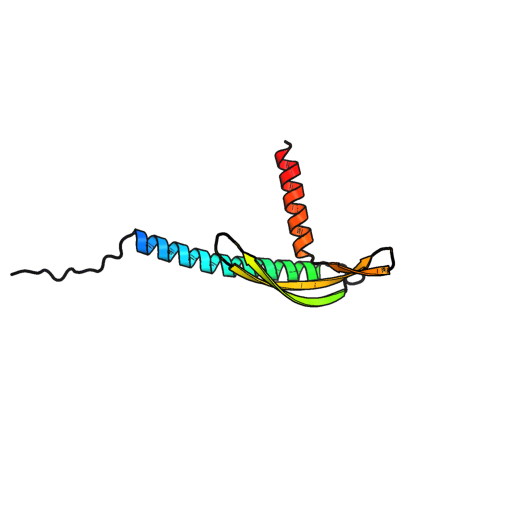2.145 1.00 76.19 85 LYS A O 1
ATOM 706 N N . ALA A 1 86 ? -16.765 1.352 12.932 1.00 77.19 86 ALA A N 1
ATOM 707 C CA . ALA A 1 86 ? -16.317 1.913 11.670 1.00 77.19 86 ALA A CA 1
ATOM 708 C C . ALA A 1 86 ? -14.940 1.349 11.302 1.00 77.19 86 ALA A C 1
ATOM 710 O O . ALA A 1 86 ? -14.127 1.016 12.165 1.00 77.19 86 ALA A O 1
ATOM 711 N N . TRP A 1 87 ? -14.693 1.229 10.001 1.00 76.62 87 TRP A N 1
ATOM 712 C CA . TRP A 1 87 ? -13.448 0.708 9.446 1.00 76.62 87 TRP A CA 1
ATOM 713 C C . TRP A 1 87 ? -12.695 1.847 8.780 1.00 76.62 87 TRP A C 1
ATOM 715 O O . TRP A 1 87 ? -13.214 2.464 7.851 1.00 76.62 87 TRP A O 1
ATOM 725 N N . VAL A 1 88 ? -11.483 2.124 9.249 1.00 76.69 88 VAL A N 1
ATOM 726 C CA . VAL A 1 88 ? -10.677 3.254 8.785 1.00 76.69 88 VAL A CA 1
ATOM 727 C C . VAL A 1 88 ? -9.361 2.750 8.209 1.00 76.69 88 VAL A C 1
ATOM 729 O O . VAL A 1 88 ? -8.692 1.894 8.791 1.00 76.69 88 VAL A O 1
ATOM 732 N N . TYR A 1 89 ? -8.987 3.318 7.063 1.00 78.94 89 TYR A N 1
ATOM 733 C CA . TYR A 1 89 ? -7.668 3.172 6.460 1.00 78.94 89 TYR A CA 1
ATOM 734 C C . TYR A 1 89 ? -6.900 4.470 6.707 1.00 78.94 89 TYR A C 1
ATOM 736 O O . TYR A 1 89 ? -7.248 5.518 6.162 1.00 78.94 89 TYR A O 1
ATOM 744 N N . LEU A 1 90 ? -5.866 4.418 7.545 1.00 72.44 90 LEU A N 1
ATOM 745 C CA . LEU A 1 90 ? -5.105 5.617 7.918 1.00 72.44 90 LEU A CA 1
ATOM 746 C C . LEU A 1 90 ? -4.397 6.246 6.705 1.00 72.44 90 LEU A C 1
ATOM 748 O O . LEU A 1 90 ? -4.331 7.470 6.594 1.00 72.44 90 LEU A O 1
ATOM 752 N N . LEU A 1 91 ? -3.976 5.416 5.747 1.00 74.00 91 LEU A N 1
ATOM 753 C CA . LEU A 1 91 ? -3.374 5.857 4.489 1.00 74.00 91 LEU A CA 1
ATOM 754 C C . LEU A 1 91 ? -4.313 6.743 3.642 1.00 74.00 91 LEU A C 1
ATOM 756 O O . LEU A 1 91 ? -3.873 7.720 3.039 1.00 74.00 91 LEU A O 1
ATOM 760 N N . ASP A 1 92 ? -5.618 6.444 3.619 1.00 70.75 92 ASP A N 1
ATOM 761 C CA . ASP A 1 92 ? -6.595 7.224 2.843 1.00 70.75 92 ASP A CA 1
ATOM 762 C C . ASP A 1 92 ? -6.855 8.599 3.485 1.00 70.75 92 ASP A C 1
ATOM 764 O O . ASP A 1 92 ? -7.089 9.589 2.784 1.00 70.75 92 ASP A O 1
ATOM 768 N N . HIS A 1 93 ? -6.730 8.701 4.814 1.00 62.97 93 HIS A N 1
ATOM 769 C CA . HIS A 1 93 ? -6.806 9.984 5.514 1.00 62.97 93 HIS A CA 1
ATOM 770 C C . HIS A 1 93 ? -5.632 10.914 5.187 1.00 62.97 93 HIS A C 1
ATOM 772 O O . HIS A 1 93 ? -5.837 12.128 5.110 1.00 62.97 93 HIS A O 1
ATOM 778 N N . LEU A 1 94 ? -4.430 10.377 4.952 1.00 58.91 94 LEU A N 1
ATOM 779 C CA . LEU A 1 94 ? -3.275 11.177 4.530 1.00 58.91 94 LEU A CA 1
ATOM 780 C C . LEU A 1 94 ? -3.463 11.737 3.115 1.00 58.91 94 LEU A C 1
ATOM 782 O O . LEU A 1 94 ? -3.297 12.941 2.913 1.00 58.91 94 LEU A O 1
ATOM 786 N N . ARG A 1 95 ? -3.939 10.916 2.168 1.00 54.59 95 ARG A N 1
ATOM 787 C CA . ARG A 1 95 ? -4.226 11.363 0.788 1.00 54.59 95 ARG A CA 1
ATOM 788 C C . ARG A 1 95 ? -5.255 12.496 0.730 1.00 54.59 95 ARG A C 1
ATOM 790 O O . ARG A 1 95 ? -5.194 13.353 -0.152 1.00 54.59 95 ARG A O 1
ATOM 797 N N . CYS A 1 96 ? -6.210 12.519 1.661 1.00 40.50 96 CYS A N 1
ATOM 798 C CA . CYS A 1 96 ? -7.203 13.592 1.750 1.00 40.50 96 CYS A CA 1
ATOM 799 C C . CYS A 1 96 ? -6.617 14.905 2.300 1.00 40.50 96 CYS A C 1
ATOM 801 O O . CYS A 1 96 ? -7.059 15.983 1.899 1.00 40.50 96 CYS A O 1
ATOM 803 N N . LYS A 1 97 ? -5.605 14.840 3.177 1.00 39.44 97 LYS A N 1
ATOM 804 C CA . LYS A 1 97 ? -4.922 16.034 3.701 1.00 39.44 97 LYS A CA 1
ATOM 805 C C . LYS A 1 97 ? -4.020 16.689 2.657 1.00 39.44 97 LYS A C 1
ATOM 807 O O . LYS A 1 97 ? -4.020 17.911 2.564 1.00 39.44 97 LYS A O 1
ATOM 812 N N . GLU A 1 98 ? -3.333 15.905 1.831 1.00 35.25 98 GLU A N 1
ATOM 813 C CA . GLU A 1 98 ? -2.473 16.425 0.757 1.00 35.25 98 GLU A CA 1
ATOM 814 C C . GLU A 1 98 ? -3.267 17.262 -0.257 1.00 35.25 98 GLU A C 1
ATOM 816 O O . GLU A 1 98 ? -2.937 18.420 -0.506 1.00 35.25 98 GLU A O 1
ATOM 821 N N . LYS A 1 99 ? -4.421 16.755 -0.718 1.00 38.94 99 LYS A N 1
ATOM 822 C CA . LYS A 1 99 ? -5.331 17.518 -1.593 1.00 38.94 99 LYS A CA 1
ATOM 823 C C . LYS A 1 99 ? -5.899 18.776 -0.933 1.00 38.94 99 LYS A C 1
ATOM 825 O O . LYS A 1 99 ? -6.228 19.739 -1.624 1.00 38.94 99 LYS A O 1
ATOM 830 N N . ALA A 1 100 ? -6.081 18.770 0.388 1.00 42.56 100 ALA A N 1
ATOM 831 C CA . ALA A 1 100 ? -6.547 19.946 1.117 1.00 42.56 100 ALA A CA 1
ATOM 832 C C . ALA A 1 100 ? -5.453 21.023 1.206 1.00 42.56 100 ALA A C 1
ATOM 834 O O . ALA A 1 100 ? -5.758 22.205 1.072 1.00 42.56 100 ALA A O 1
ATOM 835 N N . ILE A 1 101 ? -4.190 20.620 1.363 1.00 46.66 101 ILE A N 1
ATOM 836 C CA . ILE A 1 101 ? -3.032 21.521 1.386 1.00 46.66 101 ILE A CA 1
ATOM 837 C C . ILE A 1 101 ? -2.764 22.094 -0.012 1.00 46.66 101 ILE A C 1
ATOM 839 O O . ILE A 1 101 ? -2.614 23.308 -0.134 1.00 46.66 101 ILE A O 1
ATOM 843 N N . GLU A 1 102 ? -2.824 21.282 -1.072 1.00 43.69 102 GLU A N 1
ATOM 844 C CA . GLU A 1 102 ? -2.709 21.768 -2.457 1.00 43.69 102 GLU A CA 1
ATOM 845 C C . GLU A 1 102 ? -3.811 22.779 -2.807 1.00 43.69 102 GLU A C 1
ATOM 847 O O . GLU A 1 102 ? -3.529 23.820 -3.393 1.00 43.69 102 GLU A O 1
ATOM 852 N N . ARG A 1 103 ? -5.061 22.539 -2.383 1.00 42.78 103 ARG A N 1
ATOM 853 C CA . ARG A 1 103 ? -6.175 23.491 -2.576 1.00 42.78 103 ARG A CA 1
ATOM 854 C C . ARG A 1 103 ? -6.023 24.789 -1.781 1.00 42.78 103 ARG A C 1
ATOM 856 O O . ARG A 1 103 ? -6.599 25.806 -2.165 1.00 42.78 103 ARG A O 1
ATOM 863 N N . LEU A 1 104 ? -5.309 24.755 -0.657 1.00 49.31 104 LEU A N 1
ATOM 864 C CA . LEU A 1 104 ? -4.997 25.945 0.138 1.00 49.31 104 LEU A CA 1
ATOM 865 C C . LEU A 1 104 ? -3.819 26.725 -0.459 1.00 49.31 104 LEU A C 1
ATOM 867 O O . LEU A 1 104 ? -3.816 27.951 -0.397 1.00 49.31 104 LEU A O 1
ATOM 871 N N . GLN A 1 105 ? -2.856 26.035 -1.072 1.00 47.69 105 GLN A N 1
ATOM 872 C CA . GLN A 1 105 ? -1.725 26.651 -1.767 1.00 47.69 105 GLN A CA 1
ATOM 873 C C . GLN A 1 105 ? -2.113 27.204 -3.146 1.00 47.69 105 GLN A C 1
ATOM 875 O O . GLN A 1 105 ? -1.613 28.255 -3.518 1.00 47.69 105 GLN A O 1
ATOM 880 N N . SER A 1 106 ? -3.073 26.594 -3.852 1.00 49.44 106 SER A N 1
ATOM 881 C CA . SER A 1 106 ? -3.600 27.086 -5.139 1.00 49.44 106 SER A CA 1
ATOM 882 C C . SER A 1 106 ? -4.565 28.277 -5.019 1.00 49.44 106 SER A C 1
ATOM 884 O O . SER A 1 106 ? -5.150 28.700 -6.014 1.00 49.44 106 SER A O 1
ATOM 886 N N . ARG A 1 107 ? -4.830 28.748 -3.795 1.00 48.88 107 ARG A N 1
ATOM 887 C CA . ARG A 1 107 ? -5.658 29.930 -3.494 1.00 48.88 107 ARG A CA 1
ATOM 888 C C . ARG A 1 107 ? -4.829 31.152 -3.071 1.00 48.88 107 ARG A C 1
ATOM 890 O O . ARG A 1 107 ? -5.422 32.175 -2.734 1.00 48.88 107 ARG A O 1
ATOM 897 N N . LYS A 1 108 ? -3.499 31.045 -3.067 1.00 41.50 108 LYS A N 1
ATOM 898 C CA . LYS A 1 108 ? -2.570 32.180 -3.003 1.00 41.50 108 LYS A CA 1
ATOM 899 C C . LYS A 1 108 ? -2.033 32.472 -4.395 1.00 41.50 108 LYS A C 1
ATOM 901 O O . LYS A 1 108 ? -1.758 33.663 -4.638 1.00 41.50 108 LYS A O 1
#

InterPro domains:
  IPR009620 Uncharacterised protein family UPF0236 [PF06782] (7-93)

Secondary structure (DSSP, 8-state):
------------HHHHHHHHHHHHHHHHHHHHHHHHHHHHHHHHHHS-TTT-EEEEEEEEEEEETTEEEEEEEEEEEEE-TTS-EEEE-HHHHHHHHHHHHHHHHTT-

Solvent-accessible surface area (backbone atoms only — not comparable to full-atom values): 6432 Å² total; per-residue (Å²): 140,79,85,71,88,68,83,67,82,70,73,53,68,70,59,52,50,49,54,51,51,52,52,50,24,54,52,48,37,54,51,49,30,53,52,53,37,52,51,46,50,52,48,65,69,72,47,60,70,89,57,45,42,80,75,49,74,44,79,48,74,47,84,48,96,68,41,77,31,67,39,60,41,61,38,26,40,32,65,48,100,85,70,46,84,40,81,46,50,70,69,60,57,52,60,56,49,53,57,52,49,53,59,58,58,75,72,112

Organism: NCBI:txid2755051